Protein AF-A0A930EWY4-F1 (afdb_monomer_lite)

Radius of gyration: 16.06 Å; chains: 1; bounding box: 34×30×39 Å

pLDDT: mean 94.22, std 5.42, range [59.44, 98.31]

Foldseek 3Di:
DLPPPVDDQDLFQQQLVVVLVVQLVVQQVVQCVVVPLLSGNPVSNVVSNVVSCCVRVVPPVNSVVSGPDDDDSNLVSLLVVLVVQLVVQLCVQQVVCVVVSPSVSSVVSNQLSQLVSLPSCCSRNNDVSPVSSVD

Sequence (135 aa):
MLGYENEKLEFNYKKSCGLWLIAISIVIVIATLIGGKQIINMQVFSIGYMICFFSINMNKGLLNKLSTGSSTKFQKNISRYSIILLFVLMAFLGGPFFDTENWRMIWLGALLATALHFFPFYFVHGKSMILLGIM

Structure (mmCIF, N/CA/C/O backbone):
data_AF-A0A930EWY4-F1
#
_entry.id   AF-A0A930EWY4-F1
#
loop_
_atom_site.group_PDB
_atom_site.id
_atom_site.type_symbol
_atom_site.label_atom_id
_atom_site.label_alt_id
_atom_site.label_comp_id
_atom_site.label_asym_id
_atom_site.label_entity_id
_atom_site.label_seq_id
_atom_site.pdbx_PDB_ins_code
_atom_site.Cartn_x
_atom_site.Cartn_y
_atom_site.Cartn_z
_atom_site.occupancy
_atom_site.B_iso_or_equiv
_atom_site.auth_seq_id
_atom_site.auth_comp_id
_atom_site.auth_asym_id
_atom_site.auth_atom_id
_atom_si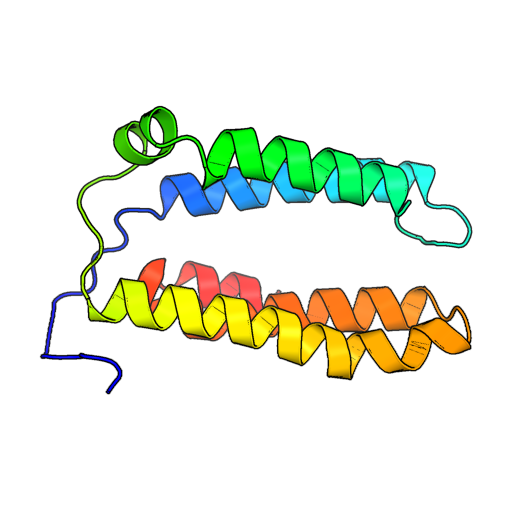te.pdbx_PDB_model_num
ATOM 1 N N . MET A 1 1 ? -3.638 -17.312 17.447 1.00 59.44 1 MET A N 1
ATOM 2 C CA . MET A 1 1 ? -5.080 -16.997 17.558 1.00 59.44 1 MET A CA 1
ATOM 3 C C . MET A 1 1 ? -5.285 -15.549 17.125 1.00 59.44 1 MET A C 1
ATOM 5 O O . MET A 1 1 ? -4.558 -14.694 17.618 1.00 59.44 1 MET A O 1
ATOM 9 N N . LEU A 1 2 ? -6.196 -15.269 16.184 1.00 71.56 2 LEU A N 1
ATOM 10 C CA . LEU A 1 2 ? -6.422 -13.905 15.669 1.00 71.56 2 LEU A CA 1
ATOM 11 C C . LEU A 1 2 ? -6.967 -12.950 16.747 1.00 71.56 2 LEU A C 1
ATOM 13 O O . LEU A 1 2 ? -6.715 -11.750 16.670 1.00 71.56 2 LEU A O 1
ATOM 17 N N . GLY A 1 3 ? -7.617 -13.490 17.785 1.00 71.81 3 GLY A N 1
ATOM 18 C CA . GLY A 1 3 ? -8.127 -12.729 18.930 1.00 71.81 3 GLY A CA 1
ATOM 19 C C . GLY A 1 3 ? -9.464 -12.042 18.663 1.00 71.81 3 GLY A C 1
ATOM 20 O O . GLY A 1 3 ? -9.723 -11.008 19.258 1.00 71.81 3 GLY A O 1
ATOM 21 N N . TYR A 1 4 ? -10.270 -12.565 17.732 1.00 77.75 4 TYR A N 1
ATOM 22 C CA . TYR A 1 4 ? -11.617 -12.056 17.488 1.00 77.75 4 TYR A CA 1
ATOM 23 C C . TYR A 1 4 ? -12.566 -12.563 18.578 1.00 77.75 4 TYR A C 1
ATOM 25 O O . TYR A 1 4 ? -12.856 -13.756 18.630 1.00 77.75 4 TYR A O 1
ATOM 33 N N . GLU A 1 5 ? -13.032 -11.659 19.435 1.00 79.31 5 GLU A N 1
ATOM 34 C CA . GLU A 1 5 ? -13.913 -11.962 20.572 1.00 79.31 5 GLU A CA 1
ATOM 35 C C . GLU A 1 5 ? -15.239 -11.190 20.451 1.00 79.31 5 GLU A C 1
ATOM 37 O O . GLU A 1 5 ? -15.672 -10.518 21.381 1.00 79.31 5 GLU A O 1
ATOM 42 N N . ASN A 1 6 ? -15.864 -11.220 19.262 1.00 79.75 6 ASN A N 1
ATOM 43 C CA . ASN A 1 6 ? -17.053 -10.411 18.929 1.00 79.75 6 ASN A CA 1
ATOM 44 C C . ASN A 1 6 ? -16.864 -8.902 19.180 1.00 79.75 6 ASN A C 1
ATOM 46 O O . ASN A 1 6 ? -17.822 -8.161 19.404 1.00 79.75 6 ASN A O 1
ATOM 50 N N . GLU A 1 7 ? -15.614 -8.438 19.121 1.00 79.00 7 GLU A N 1
ATOM 51 C CA . GLU A 1 7 ? -15.269 -7.032 19.273 1.00 79.00 7 GLU A CA 1
ATOM 52 C C . GLU A 1 7 ? -15.909 -6.208 18.145 1.00 79.00 7 GLU A C 1
ATOM 54 O O . GLU A 1 7 ? -15.878 -6.583 16.965 1.00 79.00 7 GLU A O 1
ATOM 59 N N . LYS A 1 8 ? -16.463 -5.044 18.496 1.00 85.75 8 LYS A N 1
ATOM 60 C CA . LYS A 1 8 ? -16.969 -4.090 17.510 1.00 85.75 8 LYS A CA 1
ATOM 61 C C . LYS A 1 8 ? -15.798 -3.554 16.683 1.00 85.75 8 LYS A C 1
ATOM 63 O O . LYS A 1 8 ? -14.833 -3.029 17.232 1.00 85.75 8 LYS A O 1
ATOM 68 N N . LEU A 1 9 ? -15.892 -3.664 15.358 1.00 88.31 9 LEU A N 1
ATOM 69 C CA . LEU A 1 9 ? -14.876 -3.114 14.462 1.00 88.31 9 LEU A CA 1
ATOM 70 C C . LEU A 1 9 ? -14.965 -1.588 14.447 1.00 88.31 9 LEU A C 1
ATOM 72 O O . LEU A 1 9 ? -15.961 -1.017 13.999 1.00 88.31 9 LEU A O 1
ATOM 76 N N . GLU A 1 10 ? -13.896 -0.936 14.889 1.00 90.81 10 GLU A N 1
ATOM 77 C CA . GLU A 1 10 ? -13.750 0.513 14.831 1.00 90.81 10 GLU A CA 1
ATOM 78 C C . GLU A 1 10 ? -12.608 0.884 13.890 1.00 90.81 10 GLU A C 1
ATOM 80 O O . GLU A 1 10 ? -11.471 0.439 14.036 1.00 90.81 10 GLU A O 1
ATOM 85 N N . PHE A 1 11 ? -12.891 1.708 12.885 1.00 93.69 11 PHE A N 1
ATOM 86 C CA . PHE A 1 11 ? -11.920 2.054 11.844 1.00 93.69 11 PHE A CA 1
ATOM 87 C C . PHE A 1 11 ? -11.108 3.294 12.230 1.00 93.69 11 PHE A C 1
ATOM 89 O O . PHE A 1 11 ? -10.985 4.250 11.460 1.00 93.69 11 PHE A O 1
ATOM 96 N N . ASN A 1 12 ? -10.561 3.273 13.446 1.00 93.75 12 ASN A N 1
ATOM 97 C CA . ASN A 1 12 ? -10.027 4.453 14.123 1.00 93.75 12 ASN A CA 1
ATOM 98 C C . ASN A 1 12 ? -8.863 5.120 13.375 1.00 93.75 12 ASN A C 1
ATOM 100 O O . ASN A 1 12 ? -8.728 6.337 13.420 1.00 93.75 12 ASN A O 1
ATOM 104 N N . TYR A 1 13 ? -8.075 4.357 12.612 1.00 93.88 13 TYR A N 1
ATOM 105 C CA . TYR A 1 13 ? -6.924 4.859 11.846 1.00 93.88 13 TYR A CA 1
ATOM 106 C C . TYR A 1 13 ? -7.221 5.111 10.359 1.00 93.88 13 TYR A C 1
ATOM 108 O O . TYR A 1 13 ? -6.304 5.323 9.566 1.00 93.88 13 TYR A O 1
ATOM 116 N N . LYS A 1 14 ? -8.496 5.117 9.942 1.00 94.31 14 LYS A N 1
ATOM 117 C CA . LYS A 1 14 ? -8.877 5.257 8.526 1.00 94.31 14 LYS A CA 1
ATOM 118 C C . LYS A 1 14 ? -8.357 6.543 7.871 1.00 94.31 14 LYS A C 1
ATOM 120 O O . LYS A 1 14 ? -7.928 6.502 6.723 1.00 94.31 14 LYS A O 1
ATOM 125 N N . LYS A 1 15 ? -8.346 7.669 8.595 1.00 95.69 15 LYS A N 1
ATOM 126 C CA . LYS A 1 15 ? -7.817 8.951 8.087 1.00 95.69 15 LYS A CA 1
ATOM 127 C C . LYS A 1 15 ? -6.315 8.881 7.802 1.00 95.69 15 LYS A C 1
ATOM 129 O O . LYS A 1 15 ? -5.870 9.360 6.766 1.00 95.69 15 LYS A O 1
ATOM 134 N N . SER A 1 16 ? -5.551 8.254 8.696 1.00 95.69 16 SER A N 1
ATOM 135 C CA . SER A 1 16 ? -4.112 8.051 8.501 1.00 95.69 16 SER A CA 1
ATOM 136 C C . SER A 1 16 ? -3.825 7.102 7.336 1.00 95.69 16 SER A C 1
ATOM 138 O O . SER A 1 16 ? -2.951 7.407 6.531 1.00 95.69 16 SER A O 1
ATOM 140 N N . CYS A 1 17 ? -4.597 6.020 7.190 1.00 95.62 17 CYS A N 1
ATOM 141 C CA . CYS A 1 17 ? -4.509 5.134 6.028 1.00 95.62 17 CYS A CA 1
ATOM 142 C C . CYS A 1 17 ? -4.777 5.896 4.718 1.00 95.62 17 CYS A C 1
ATOM 144 O O . CYS A 1 17 ? -3.995 5.796 3.780 1.00 95.62 17 CYS A O 1
ATOM 146 N N . GLY A 1 18 ? -5.822 6.731 4.670 1.00 96.25 18 GLY A N 1
ATOM 147 C CA . GLY A 1 18 ? -6.100 7.574 3.503 1.00 96.25 18 GLY A CA 1
ATOM 148 C C . GLY A 1 18 ? -4.959 8.545 3.179 1.00 96.25 18 GLY A C 1
ATOM 149 O O . GLY A 1 18 ? -4.542 8.636 2.028 1.00 96.25 18 GLY A O 1
ATOM 150 N N . LEU A 1 19 ? -4.405 9.220 4.193 1.00 97.75 19 LEU A N 1
ATOM 151 C CA . LEU A 1 19 ? -3.249 10.106 4.019 1.00 97.75 19 LEU A CA 1
ATOM 152 C C . LEU A 1 19 ? -2.023 9.350 3.485 1.00 97.75 19 LEU A C 1
ATOM 154 O O . LEU A 1 19 ? -1.347 9.844 2.586 1.00 97.75 19 LEU A O 1
ATOM 158 N N . TRP A 1 20 ? -1.759 8.151 4.009 1.00 97.12 20 TRP A N 1
ATOM 159 C CA . TRP A 1 20 ? -0.689 7.274 3.534 1.00 97.12 20 TRP A CA 1
ATOM 160 C C . TRP A 1 20 ? -0.856 6.920 2.053 1.00 97.12 20 TRP A C 1
ATOM 162 O O . TRP A 1 20 ? 0.092 7.065 1.284 1.00 97.12 20 TRP A O 1
ATOM 172 N N . LEU A 1 21 ? -2.064 6.523 1.641 1.00 96.00 21 LEU A N 1
ATOM 173 C CA . LEU A 1 21 ? -2.365 6.157 0.255 1.00 96.00 21 LEU A CA 1
ATOM 174 C C . LEU A 1 21 ? -2.198 7.338 -0.711 1.00 96.00 21 LEU A C 1
ATOM 176 O O . LEU A 1 21 ? -1.619 7.179 -1.783 1.00 96.00 21 LEU A O 1
ATOM 180 N N . ILE A 1 22 ? -2.639 8.535 -0.317 1.00 97.69 22 ILE A N 1
ATOM 181 C CA . ILE A 1 22 ? -2.438 9.752 -1.115 1.00 97.69 22 ILE A CA 1
ATOM 182 C C . ILE A 1 22 ? -0.942 10.045 -1.254 1.00 97.69 22 ILE A C 1
ATOM 184 O O . ILE A 1 22 ? -0.451 10.233 -2.365 1.00 97.69 22 ILE A O 1
ATOM 188 N N . ALA A 1 23 ? -0.196 10.026 -0.149 1.00 98.06 23 ALA A N 1
ATOM 189 C CA . ALA A 1 23 ? 1.232 10.320 -0.161 1.00 98.06 23 ALA A CA 1
ATOM 190 C C . ALA A 1 23 ? 2.010 9.342 -1.055 1.00 98.06 23 ALA A C 1
ATOM 192 O O . ALA A 1 23 ? 2.777 9.775 -1.916 1.00 98.06 23 ALA A O 1
ATOM 193 N N . ILE A 1 24 ? 1.765 8.034 -0.919 1.00 97.06 24 ILE A N 1
ATOM 194 C CA . ILE A 1 24 ? 2.462 7.046 -1.744 1.00 97.06 24 ILE A CA 1
ATOM 195 C C . ILE A 1 24 ? 2.030 7.105 -3.213 1.00 97.06 24 ILE A C 1
ATOM 197 O O . ILE A 1 24 ? 2.872 6.922 -4.087 1.00 97.06 24 ILE A O 1
ATOM 201 N N . SER A 1 25 ? 0.769 7.443 -3.515 1.00 96.38 25 SER A N 1
ATOM 202 C CA . SER A 1 25 ? 0.339 7.648 -4.905 1.00 96.38 25 SER A CA 1
ATOM 203 C C . SER A 1 25 ? 1.089 8.799 -5.580 1.00 96.38 25 SER A C 1
ATOM 205 O O . SER A 1 25 ? 1.502 8.663 -6.728 1.00 96.38 25 SER A O 1
ATOM 207 N N . ILE A 1 26 ? 1.354 9.893 -4.855 1.00 98.31 26 ILE A N 1
ATOM 208 C CA . ILE A 1 26 ? 2.133 11.026 -5.371 1.00 98.31 26 ILE A CA 1
ATOM 209 C C . ILE A 1 26 ? 3.570 10.580 -5.659 1.00 98.31 26 ILE A C 1
ATOM 211 O O . ILE A 1 26 ? 4.101 10.870 -6.730 1.00 98.31 26 ILE A O 1
ATOM 215 N N . VAL A 1 27 ? 4.185 9.826 -4.742 1.00 98.19 27 VAL A N 1
ATOM 216 C CA . VAL A 1 27 ? 5.532 9.266 -4.938 1.00 98.19 27 VAL A CA 1
ATOM 217 C C . VAL A 1 27 ? 5.580 8.355 -6.165 1.00 98.19 27 VAL A C 1
ATOM 219 O O . VAL A 1 27 ? 6.494 8.486 -6.976 1.00 98.19 27 VAL A O 1
ATOM 222 N N . ILE A 1 28 ? 4.595 7.466 -6.334 1.00 96.62 28 ILE A N 1
ATOM 223 C CA . ILE A 1 28 ? 4.504 6.567 -7.491 1.00 96.62 28 ILE A CA 1
ATOM 224 C C . ILE A 1 28 ? 4.379 7.367 -8.788 1.00 96.62 28 ILE A C 1
ATOM 226 O O . ILE A 1 28 ? 5.100 7.074 -9.738 1.00 96.62 28 ILE A O 1
ATOM 230 N N . VAL A 1 29 ? 3.528 8.398 -8.834 1.00 97.69 29 VAL A N 1
ATOM 231 C CA . VAL A 1 29 ? 3.382 9.262 -10.018 1.00 97.69 29 VAL A CA 1
ATOM 232 C C . VAL A 1 29 ? 4.713 9.926 -10.368 1.00 97.69 29 VAL A C 1
ATOM 234 O O . VAL A 1 29 ? 5.167 9.810 -11.504 1.00 97.69 29 VAL A O 1
ATOM 237 N N . ILE A 1 30 ? 5.386 10.550 -9.397 1.00 97.88 30 ILE A N 1
ATOM 238 C CA . ILE A 1 30 ? 6.684 11.207 -9.621 1.00 97.88 30 ILE A CA 1
ATOM 239 C C . ILE A 1 30 ? 7.732 10.196 -10.102 1.00 97.88 30 ILE A C 1
ATOM 241 O O . ILE A 1 30 ? 8.434 10.443 -11.081 1.00 97.88 30 ILE A O 1
ATOM 245 N N . ALA A 1 31 ? 7.824 9.036 -9.452 1.00 97.44 31 ALA A N 1
ATOM 246 C CA . ALA A 1 31 ? 8.773 7.995 -9.827 1.00 97.44 31 ALA A CA 1
ATOM 247 C C 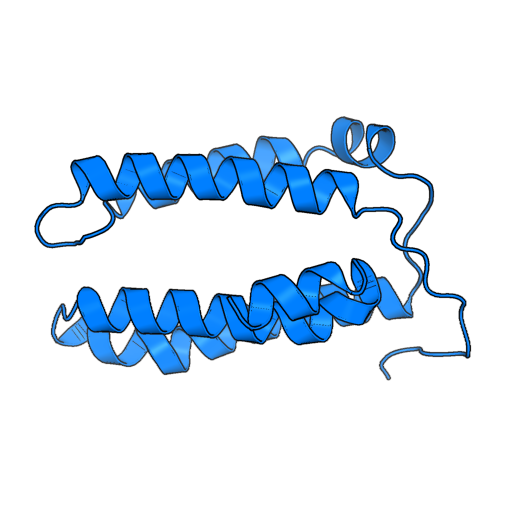. ALA A 1 31 ? 8.470 7.402 -11.213 1.00 97.44 31 ALA A C 1
ATOM 249 O O . ALA A 1 31 ? 9.402 7.041 -11.930 1.00 97.44 31 ALA A O 1
ATOM 250 N N . THR A 1 32 ? 7.198 7.346 -11.616 1.00 96.81 32 THR A N 1
ATOM 251 C CA . THR A 1 32 ? 6.781 6.894 -12.953 1.00 96.81 32 THR A CA 1
ATOM 252 C C . THR A 1 32 ? 7.218 7.880 -14.035 1.00 96.81 32 THR A C 1
ATOM 254 O O . THR A 1 32 ? 7.764 7.473 -15.057 1.00 96.81 32 THR A O 1
ATOM 257 N N . LEU A 1 33 ? 7.064 9.188 -13.794 1.00 96.88 33 LEU A N 1
ATOM 258 C CA . LEU A 1 33 ? 7.478 10.233 -14.742 1.00 96.88 33 LEU A CA 1
ATOM 259 C C . LEU A 1 33 ? 8.987 10.204 -15.052 1.00 96.88 33 LEU A C 1
ATOM 261 O O . LEU A 1 33 ? 9.400 10.642 -16.122 1.00 96.88 33 LEU A O 1
ATOM 265 N N . ILE A 1 34 ? 9.803 9.672 -14.137 1.00 95.75 34 ILE A N 1
ATOM 266 C CA . ILE A 1 34 ? 11.274 9.624 -14.233 1.00 95.75 34 ILE A CA 1
ATOM 267 C C . ILE A 1 34 ? 11.774 8.175 -14.473 1.00 95.75 34 ILE A C 1
ATOM 269 O O . ILE A 1 34 ? 12.974 7.911 -14.529 1.00 95.75 34 ILE A O 1
ATOM 273 N N . GLY A 1 35 ? 10.874 7.192 -14.595 1.00 91.94 35 GLY A N 1
ATOM 274 C CA . GLY A 1 35 ? 11.209 5.767 -14.471 1.00 91.94 35 GLY A CA 1
ATOM 275 C C . GLY A 1 35 ? 11.938 5.119 -15.647 1.00 91.94 35 GLY A C 1
ATOM 276 O O . GLY A 1 35 ? 12.661 4.141 -15.446 1.00 91.94 35 GLY A O 1
ATOM 277 N N . GLY A 1 36 ? 11.793 5.644 -16.867 1.00 93.06 36 GLY A N 1
ATOM 278 C CA . GLY A 1 36 ? 12.473 5.112 -18.056 1.00 93.06 36 GLY A CA 1
ATOM 279 C C . GLY A 1 36 ? 12.283 3.595 -18.225 1.00 93.06 36 GLY A C 1
ATOM 280 O O . GLY A 1 36 ? 11.161 3.095 -18.151 1.00 93.06 36 GLY A O 1
ATOM 281 N N . LYS A 1 37 ? 13.385 2.845 -18.407 1.00 90.75 37 LYS A N 1
ATOM 282 C CA . LYS A 1 37 ? 13.370 1.371 -18.562 1.00 90.75 37 LYS A CA 1
ATOM 283 C C . LYS A 1 37 ? 12.733 0.658 -17.361 1.00 90.75 37 LYS A C 1
ATOM 285 O O . LYS A 1 37 ? 12.070 -0.357 -17.550 1.00 90.75 37 LYS A O 1
ATOM 290 N N . GLN A 1 38 ? 12.907 1.196 -16.152 1.00 92.19 38 GLN A N 1
ATOM 291 C CA . GLN A 1 38 ? 12.337 0.621 -14.934 1.00 92.19 38 GLN A CA 1
ATOM 292 C C . GLN A 1 38 ? 10.840 0.894 -14.790 1.00 92.19 38 GLN A C 1
ATOM 294 O O . GLN A 1 38 ? 10.234 0.302 -13.911 1.00 92.19 38 GLN A O 1
ATOM 299 N N . ILE A 1 39 ? 10.227 1.741 -15.630 1.00 95.12 39 ILE A N 1
ATOM 300 C CA . ILE A 1 39 ? 8.833 2.225 -15.548 1.00 95.12 39 ILE A CA 1
ATOM 301 C C . ILE A 1 39 ? 8.586 3.114 -14.330 1.00 95.12 39 ILE A C 1
ATOM 303 O O . ILE A 1 39 ? 8.125 4.234 -14.494 1.00 95.12 39 ILE A O 1
ATOM 307 N N . ILE A 1 40 ? 8.944 2.659 -13.133 1.00 95.56 40 ILE A N 1
ATOM 308 C CA . ILE A 1 40 ? 8.965 3.444 -11.901 1.00 95.56 40 ILE A CA 1
ATOM 309 C C . ILE A 1 40 ? 10.417 3.498 -11.430 1.00 95.56 40 ILE A C 1
ATOM 311 O O . ILE A 1 40 ? 11.044 2.464 -11.203 1.00 95.56 40 ILE A O 1
ATOM 315 N N . ASN A 1 41 ? 10.961 4.707 -11.300 1.00 96.44 41 ASN A N 1
ATOM 316 C CA . ASN A 1 41 ? 12.340 4.915 -10.875 1.00 96.44 41 ASN A CA 1
ATOM 317 C C . ASN A 1 41 ? 12.536 4.394 -9.443 1.00 96.44 41 ASN A C 1
ATOM 319 O O . ASN A 1 41 ? 11.944 4.932 -8.501 1.00 96.44 41 ASN A O 1
ATOM 323 N N . MET A 1 42 ? 13.372 3.367 -9.273 1.00 92.44 42 MET A N 1
ATOM 324 C CA . MET A 1 42 ? 13.500 2.675 -7.990 1.00 92.44 42 MET A CA 1
ATOM 325 C C . MET A 1 42 ? 14.074 3.578 -6.891 1.00 92.44 42 MET A C 1
ATOM 327 O O . MET A 1 42 ? 13.631 3.499 -5.745 1.00 92.44 42 MET A O 1
ATOM 331 N N . GLN A 1 43 ? 15.027 4.460 -7.212 1.00 95.06 43 GLN A N 1
ATOM 332 C CA . GLN A 1 43 ? 15.636 5.368 -6.237 1.00 95.06 43 GLN A CA 1
ATOM 333 C C . GLN A 1 43 ? 14.630 6.417 -5.755 1.00 95.06 43 GLN A C 1
ATOM 335 O O . GLN A 1 43 ? 14.465 6.597 -4.548 1.00 95.06 43 GLN A O 1
ATOM 340 N N . VAL A 1 44 ? 13.921 7.067 -6.682 1.00 97.00 44 VAL A N 1
ATOM 341 C CA . VAL A 1 44 ? 12.891 8.065 -6.353 1.00 97.00 44 VAL A CA 1
ATOM 342 C C . VAL A 1 44 ? 11.763 7.423 -5.548 1.00 97.00 44 VAL A C 1
ATOM 344 O O . VAL A 1 44 ? 11.369 7.965 -4.515 1.00 97.00 44 VAL A O 1
ATOM 347 N N . PHE A 1 45 ? 11.288 6.245 -5.968 1.00 96.94 45 PHE A N 1
ATOM 348 C CA . PHE A 1 45 ? 10.264 5.504 -5.235 1.00 96.94 45 PHE A CA 1
ATOM 349 C C . PHE A 1 45 ? 10.732 5.125 -3.827 1.00 96.94 45 PHE A C 1
ATOM 351 O O . PHE A 1 45 ? 10.024 5.401 -2.864 1.00 96.94 45 PHE A O 1
ATOM 358 N N . SER A 1 46 ? 11.931 4.553 -3.681 1.00 95.81 46 SER A N 1
ATOM 359 C CA . SER A 1 46 ? 12.447 4.098 -2.381 1.00 95.81 46 SER A CA 1
ATOM 360 C C . SER A 1 46 ? 12.652 5.257 -1.407 1.00 95.81 46 SER A C 1
ATOM 362 O O . SER A 1 46 ? 12.227 5.180 -0.256 1.00 95.81 46 SER A O 1
ATOM 364 N N . ILE A 1 47 ? 13.254 6.360 -1.864 1.00 97.69 47 ILE A N 1
ATOM 365 C CA . ILE A 1 47 ? 13.461 7.555 -1.034 1.00 97.69 47 ILE A CA 1
ATOM 366 C C . ILE A 1 47 ? 12.111 8.161 -0.638 1.00 97.69 47 ILE A C 1
ATOM 368 O O . ILE A 1 47 ? 11.874 8.411 0.545 1.00 97.69 47 ILE A O 1
ATOM 372 N N . GLY A 1 48 ? 11.206 8.350 -1.604 1.00 98.06 48 GLY A N 1
ATOM 373 C CA . GLY A 1 48 ? 9.873 8.894 -1.351 1.00 98.06 48 GLY A CA 1
ATOM 374 C C . GLY A 1 48 ? 9.060 8.025 -0.391 1.00 98.06 48 GLY A C 1
ATOM 375 O O . GLY A 1 48 ? 8.484 8.544 0.564 1.00 98.06 48 GLY A O 1
ATOM 376 N N . TYR A 1 49 ? 9.082 6.702 -0.577 1.00 97.06 49 TYR A N 1
ATOM 377 C CA . TYR A 1 49 ? 8.435 5.740 0.313 1.00 97.06 49 TYR A CA 1
ATOM 378 C C . TYR A 1 49 ? 8.944 5.892 1.747 1.00 97.06 49 TYR A C 1
ATOM 380 O O . TYR A 1 49 ? 8.138 6.017 2.669 1.00 97.06 49 TYR A O 1
ATOM 388 N N . MET A 1 50 ? 10.268 5.916 1.946 1.00 97.81 50 MET A N 1
ATOM 389 C CA . MET A 1 50 ? 10.860 6.019 3.281 1.00 97.81 50 MET A CA 1
ATOM 390 C C . MET A 1 50 ? 10.491 7.339 3.957 1.00 97.81 50 MET A C 1
ATOM 392 O O . MET A 1 50 ? 10.053 7.325 5.107 1.00 97.81 50 MET A O 1
ATOM 396 N N . ILE A 1 51 ? 10.581 8.462 3.237 1.00 98.00 51 ILE A N 1
ATOM 397 C CA . ILE A 1 51 ? 10.164 9.773 3.753 1.00 98.00 51 ILE A CA 1
ATOM 398 C C . ILE A 1 51 ? 8.701 9.721 4.198 1.00 98.00 51 ILE A C 1
ATOM 400 O O . ILE A 1 51 ? 8.401 10.009 5.357 1.00 98.00 51 ILE A O 1
ATOM 404 N N . CYS A 1 52 ? 7.789 9.284 3.324 1.00 97.81 52 CYS A N 1
ATOM 405 C CA . CYS A 1 52 ? 6.376 9.170 3.669 1.00 97.81 52 CYS A CA 1
ATOM 406 C C . CYS A 1 52 ? 6.159 8.240 4.872 1.00 97.81 52 CYS A C 1
ATOM 408 O O . CYS A 1 52 ? 5.334 8.537 5.739 1.00 97.81 52 CYS A O 1
ATOM 410 N N . PHE A 1 53 ? 6.882 7.117 4.941 1.00 96.00 53 PHE A N 1
ATOM 411 C CA . PHE A 1 53 ? 6.704 6.115 5.989 1.00 96.00 53 PHE A CA 1
ATOM 412 C C . PHE A 1 53 ? 7.071 6.689 7.355 1.00 96.00 53 PHE A C 1
ATOM 414 O O . PHE A 1 53 ? 6.287 6.581 8.300 1.00 96.00 53 PHE A O 1
ATOM 421 N N . PHE A 1 54 ? 8.216 7.366 7.456 1.00 96.69 54 PHE A N 1
ATOM 422 C CA . PHE A 1 54 ? 8.627 8.010 8.700 1.00 96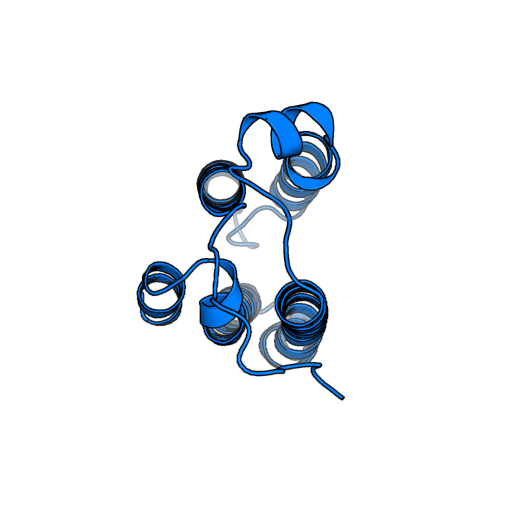.69 54 PHE A CA 1
ATOM 423 C C . PHE A 1 54 ? 7.725 9.192 9.065 1.00 96.69 54 PHE A C 1
ATOM 425 O O . PHE A 1 54 ? 7.313 9.315 10.220 1.00 96.69 54 PHE A O 1
ATOM 432 N N . SER A 1 55 ? 7.364 10.034 8.093 1.00 97.00 55 SER A N 1
ATOM 433 C CA . SER A 1 55 ? 6.536 11.218 8.338 1.00 97.00 55 SER A CA 1
ATOM 434 C C . SER A 1 55 ? 5.099 10.886 8.747 1.00 97.00 55 SER A C 1
ATOM 436 O O . SER A 1 55 ? 4.500 11.664 9.492 1.00 97.00 55 SER A O 1
ATOM 438 N N . ILE A 1 56 ? 4.550 9.756 8.282 1.00 96.69 56 ILE A N 1
ATOM 439 C CA . ILE A 1 56 ? 3.154 9.364 8.518 1.00 96.69 56 ILE A CA 1
ATOM 440 C C . ILE A 1 56 ? 3.057 8.190 9.494 1.00 96.69 56 ILE A C 1
ATOM 442 O O . ILE A 1 56 ? 2.518 8.347 10.587 1.00 96.69 56 ILE A O 1
ATOM 446 N N . ASN A 1 57 ? 3.583 7.021 9.124 1.00 93.62 57 ASN A N 1
ATOM 447 C CA . ASN A 1 57 ? 3.356 5.770 9.856 1.00 93.62 57 ASN A CA 1
ATOM 448 C C . ASN A 1 57 ? 4.194 5.637 11.135 1.00 93.62 57 ASN A C 1
ATOM 450 O O . ASN A 1 57 ? 3.801 4.904 12.039 1.00 93.62 57 ASN A O 1
ATOM 454 N N . MET A 1 58 ? 5.322 6.345 11.253 1.00 95.06 58 MET A N 1
ATOM 455 C CA . MET A 1 58 ? 6.102 6.390 12.503 1.00 95.06 58 MET A CA 1
ATOM 456 C C . MET A 1 58 ? 5.824 7.630 13.359 1.00 95.06 58 MET A C 1
ATOM 458 O O . MET A 1 58 ? 6.226 7.689 14.525 1.00 95.06 58 MET A O 1
ATOM 462 N N . ASN A 1 59 ? 5.087 8.606 12.830 1.00 96.44 59 ASN A N 1
ATOM 463 C CA . ASN A 1 59 ? 4.769 9.835 13.539 1.00 96.44 59 ASN A CA 1
ATOM 464 C C . ASN A 1 59 ? 3.565 9.647 14.472 1.00 96.44 59 ASN A C 1
ATOM 466 O O . ASN A 1 59 ? 2.420 9.925 14.116 1.00 96.44 59 ASN A O 1
ATOM 470 N N . LYS A 1 60 ? 3.829 9.216 15.710 1.00 93.69 60 LYS A N 1
ATOM 471 C CA . LYS A 1 60 ? 2.787 8.999 16.731 1.00 93.69 60 LYS A CA 1
ATOM 472 C C . LYS A 1 60 ? 1.909 10.232 16.971 1.00 93.69 60 LYS A C 1
ATOM 474 O O . LYS A 1 60 ? 0.713 10.076 17.190 1.00 93.69 60 LYS A O 1
ATOM 479 N N . GLY A 1 61 ? 2.473 11.441 16.908 1.00 95.50 61 GLY A N 1
ATOM 480 C CA . GLY A 1 61 ? 1.714 12.682 17.087 1.00 95.50 61 GLY A CA 1
ATOM 481 C C . GLY A 1 61 ? 0.667 12.880 15.990 1.00 95.50 61 GLY A C 1
ATOM 482 O O . GLY A 1 61 ? -0.500 13.143 16.282 1.00 95.50 61 GLY A O 1
ATOM 483 N N . LEU A 1 62 ? 1.063 12.677 14.731 1.00 96.06 62 LEU A N 1
ATOM 484 C CA . LEU A 1 62 ? 0.150 12.738 13.590 1.00 96.06 62 LEU A CA 1
ATOM 485 C C . LEU A 1 62 ? -0.887 11.610 13.631 1.00 96.06 62 LEU A C 1
ATOM 487 O O . LEU A 1 62 ? -2.074 11.867 13.439 1.00 96.06 62 LEU A O 1
ATOM 491 N N . LEU A 1 63 ? -0.455 10.380 13.922 1.00 95.00 63 LEU A N 1
ATOM 492 C CA . LEU A 1 63 ? -1.348 9.228 14.034 1.00 95.00 63 LEU A CA 1
AT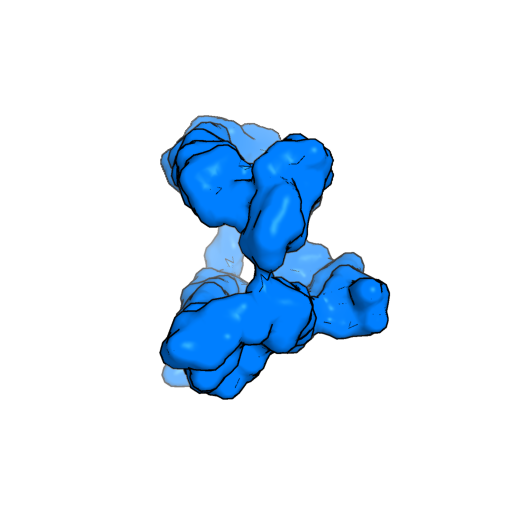OM 493 C C . LEU A 1 63 ? -2.419 9.449 15.103 1.00 95.00 63 LEU A C 1
ATOM 495 O O . LEU A 1 63 ? -3.598 9.259 14.821 1.00 95.00 63 LEU A O 1
ATOM 499 N N . ASN A 1 64 ? -2.031 9.915 16.292 1.00 94.38 64 ASN A N 1
ATOM 500 C CA . ASN A 1 64 ? -2.964 10.188 17.382 1.00 94.38 64 ASN A CA 1
ATOM 501 C C . ASN A 1 64 ? -3.944 11.308 17.014 1.00 94.38 64 ASN A C 1
ATOM 503 O O . ASN A 1 64 ? -5.138 11.174 17.267 1.00 94.38 64 ASN A O 1
ATOM 507 N N . LYS A 1 65 ? -3.468 12.372 16.349 1.00 96.06 65 LYS A N 1
ATOM 508 C CA . LYS A 1 65 ? -4.315 13.482 15.879 1.00 96.06 65 LYS A CA 1
ATOM 509 C C . LYS A 1 65 ? -5.356 13.038 14.846 1.00 96.06 65 LYS A C 1
ATOM 511 O O . LYS A 1 65 ? -6.451 13.591 14.799 1.00 96.06 65 LYS A O 1
ATOM 516 N N . LEU A 1 66 ? -5.007 12.080 13.988 1.00 95.75 66 LEU A N 1
ATOM 517 C CA . LEU A 1 66 ? -5.906 11.554 12.958 1.00 95.75 66 LEU A CA 1
ATOM 518 C C . LEU A 1 66 ? -6.791 10.408 13.461 1.00 95.75 66 LEU A C 1
ATOM 520 O O . LEU A 1 66 ? -7.808 10.119 12.824 1.00 95.75 66 LEU A O 1
ATOM 524 N N . SER A 1 67 ? -6.413 9.757 14.561 1.00 93.81 67 SER A N 1
ATOM 525 C CA . SER A 1 67 ? -7.157 8.640 15.132 1.00 93.81 67 SER A CA 1
ATOM 526 C C . SER A 1 67 ? -8.410 9.100 15.874 1.00 93.81 67 SER A C 1
ATOM 528 O O . SER A 1 67 ? -8.409 10.146 16.517 1.00 93.81 67 SER A O 1
ATOM 530 N N . THR A 1 68 ? -9.476 8.303 15.818 1.00 93.94 68 THR A N 1
ATOM 531 C CA . THR A 1 68 ? -10.699 8.514 16.620 1.00 93.94 68 THR A CA 1
ATOM 532 C C . THR A 1 68 ? -10.784 7.607 17.849 1.00 93.94 68 THR A C 1
ATOM 534 O O . THR A 1 68 ? -11.795 7.603 18.540 1.00 93.94 68 THR A O 1
ATOM 537 N N . GLY A 1 69 ? -9.736 6.830 18.118 1.00 93.00 69 GLY A N 1
ATOM 538 C CA . GLY A 1 69 ? -9.700 5.817 19.166 1.00 93.00 69 GLY A CA 1
ATOM 539 C C . GLY A 1 69 ? -8.515 4.874 18.975 1.00 93.00 69 GLY A C 1
ATOM 540 O O . GLY A 1 69 ? -7.651 5.102 18.128 1.00 93.00 69 GLY A O 1
ATOM 541 N N . SER A 1 70 ? -8.478 3.792 19.750 1.00 90.94 70 SER A N 1
ATOM 542 C CA . SER A 1 70 ? -7.411 2.787 19.667 1.00 90.94 70 SER A CA 1
ATOM 543 C C . SER A 1 70 ? -7.846 1.559 18.863 1.00 90.94 70 SER A C 1
ATOM 545 O O . SER A 1 70 ? -9.035 1.280 18.742 1.00 90.94 70 SER A O 1
ATOM 547 N N . SER A 1 71 ? -6.890 0.824 18.293 1.00 91.12 71 SER A N 1
ATOM 548 C CA . SER A 1 71 ? -7.182 -0.455 17.632 1.00 91.12 71 SER A CA 1
ATOM 549 C C . SER A 1 71 ? -7.294 -1.587 18.646 1.00 91.12 71 SER A C 1
ATOM 551 O O . SER A 1 71 ? -6.473 -1.688 19.571 1.00 91.12 71 SER A O 1
ATOM 553 N N . THR A 1 72 ? -8.234 -2.497 18.405 1.00 92.44 72 THR A N 1
ATOM 554 C CA . THR A 1 72 ? -8.392 -3.706 19.217 1.00 92.44 72 THR A CA 1
ATOM 555 C C . THR A 1 72 ? -7.242 -4.700 19.009 1.00 92.44 72 THR A C 1
ATOM 557 O O . THR A 1 72 ? -6.417 -4.554 18.095 1.00 92.44 72 THR A O 1
ATOM 560 N N . LYS A 1 73 ? -7.154 -5.735 19.858 1.00 92.25 73 LYS A N 1
ATOM 561 C CA . LYS A 1 73 ? -6.124 -6.780 19.723 1.00 92.25 73 LYS A CA 1
ATOM 562 C C . LYS A 1 73 ? -6.270 -7.524 18.395 1.00 92.25 73 LYS A C 1
ATOM 564 O O . LYS A 1 73 ? -5.264 -7.758 17.721 1.00 92.25 73 LYS A O 1
ATOM 569 N N . PHE A 1 74 ? -7.506 -7.815 17.988 1.00 93.31 74 PHE A N 1
ATOM 570 C CA . PHE A 1 74 ? -7.806 -8.413 16.692 1.00 93.31 74 PHE A CA 1
ATOM 571 C C . PHE A 1 74 ? -7.306 -7.550 15.529 1.00 93.31 74 PHE A C 1
ATOM 573 O O . PHE A 1 74 ? -6.535 -8.026 14.695 1.00 93.31 74 PHE A O 1
ATOM 580 N N . GLN A 1 75 ? -7.660 -6.262 15.495 1.00 93.38 75 GLN A N 1
ATOM 581 C CA . GLN A 1 75 ? -7.269 -5.373 14.396 1.00 93.38 75 GLN A CA 1
ATOM 582 C C . GLN A 1 75 ? -5.750 -5.166 14.313 1.00 93.38 75 GLN A C 1
ATOM 584 O O . GLN A 1 75 ? -5.196 -5.113 13.215 1.00 93.38 75 GLN A O 1
ATOM 589 N N . LYS A 1 76 ? -5.055 -5.114 15.458 1.00 93.62 76 LYS A N 1
ATOM 590 C CA . LYS A 1 76 ? -3.581 -5.082 15.510 1.00 93.62 76 LYS A CA 1
ATOM 591 C C . LYS A 1 76 ? -2.965 -6.352 14.922 1.00 93.62 76 LYS A C 1
ATOM 593 O O . LYS A 1 76 ? -2.001 -6.276 14.161 1.00 93.62 76 LYS A O 1
ATOM 598 N N . ASN A 1 77 ? -3.523 -7.518 15.249 1.00 94.69 77 ASN A N 1
ATOM 599 C CA . ASN A 1 77 ? -3.067 -8.793 14.701 1.00 94.69 77 ASN A CA 1
ATOM 600 C C . ASN A 1 77 ? -3.288 -8.869 13.193 1.00 94.69 77 ASN A C 1
ATOM 602 O O . ASN A 1 77 ? -2.342 -9.177 12.472 1.00 94.69 77 ASN A O 1
ATOM 606 N N . ILE A 1 78 ? -4.495 -8.540 12.723 1.00 95.00 78 ILE A N 1
ATOM 607 C CA . ILE A 1 78 ? -4.810 -8.514 11.294 1.00 95.00 78 ILE A CA 1
ATOM 608 C C . ILE A 1 78 ? -3.876 -7.557 10.567 1.00 95.00 78 ILE A C 1
ATOM 610 O O . ILE A 1 78 ? -3.232 -7.986 9.625 1.00 95.00 78 ILE A O 1
ATOM 614 N N . SER A 1 79 ? -3.698 -6.322 11.048 1.00 94.56 79 SER A N 1
ATOM 615 C CA . SER A 1 79 ? -2.786 -5.357 10.423 1.00 94.56 79 SER A CA 1
ATOM 616 C C . SER A 1 79 ? -1.373 -5.912 10.240 1.00 94.56 79 SER A C 1
ATOM 618 O O . SER A 1 79 ? -0.776 -5.739 9.181 1.00 94.56 79 SER A O 1
ATOM 620 N N . ARG A 1 80 ? -0.837 -6.595 11.255 1.00 95.50 80 ARG A N 1
ATOM 621 C CA . ARG A 1 80 ? 0.485 -7.222 11.178 1.00 95.50 80 ARG A CA 1
ATOM 622 C C . ARG A 1 80 ? 0.518 -8.358 10.157 1.00 95.50 80 ARG A C 1
ATOM 624 O O . ARG A 1 80 ? 1.446 -8.413 9.356 1.00 95.50 80 ARG A O 1
ATOM 631 N N . TYR A 1 81 ? -0.476 -9.244 10.166 1.00 95.62 81 TYR A N 1
ATOM 632 C CA . TYR A 1 81 ? -0.548 -10.338 9.197 1.00 95.62 81 TYR A CA 1
ATOM 633 C C . TYR A 1 81 ? -0.755 -9.834 7.768 1.00 95.62 81 TYR A C 1
ATOM 635 O O . TYR A 1 81 ? -0.133 -10.374 6.862 1.00 95.62 81 TYR A O 1
ATOM 643 N N . SER A 1 82 ? -1.536 -8.769 7.566 1.00 95.75 82 SER A N 1
ATOM 644 C CA . SER A 1 82 ? -1.685 -8.108 6.268 1.00 95.75 82 SER A CA 1
ATOM 645 C C . SER A 1 82 ? -0.333 -7.634 5.746 1.00 95.75 82 SER A C 1
ATOM 647 O O . SER A 1 82 ? -0.002 -7.892 4.594 1.00 95.75 82 SER A O 1
ATOM 649 N N . ILE A 1 83 ? 0.472 -6.965 6.578 1.00 95.19 83 ILE A N 1
ATOM 650 C CA . ILE A 1 83 ? 1.797 -6.470 6.172 1.00 95.19 83 ILE A CA 1
ATOM 651 C C . ILE A 1 83 ? 2.738 -7.633 5.834 1.00 95.19 83 ILE A C 1
ATOM 653 O O . ILE A 1 83 ? 3.417 -7.586 4.814 1.00 95.19 83 ILE A O 1
ATOM 657 N N . ILE A 1 84 ? 2.755 -8.699 6.640 1.00 97.00 84 ILE A N 1
ATOM 658 C CA . ILE A 1 84 ? 3.545 -9.903 6.331 1.00 97.00 84 ILE A CA 1
ATOM 659 C C . ILE A 1 84 ? 3.097 -10.505 4.992 1.00 97.00 84 ILE A C 1
ATOM 661 O O . ILE A 1 84 ? 3.935 -10.823 4.151 1.00 97.00 84 ILE A O 1
ATOM 665 N N . LEU A 1 85 ? 1.782 -10.605 4.770 1.00 97.19 85 LEU A N 1
ATOM 666 C CA . LEU A 1 85 ? 1.205 -11.099 3.524 1.00 97.19 85 LEU A CA 1
ATOM 667 C C . LEU A 1 85 ? 1.662 -10.270 2.316 1.00 97.19 85 LEU A C 1
ATOM 669 O O . LEU A 1 85 ? 1.997 -10.862 1.298 1.00 97.19 85 LEU A O 1
ATOM 673 N N . LEU A 1 86 ? 1.734 -8.937 2.426 1.00 96.75 86 LEU A N 1
ATOM 674 C CA . LEU A 1 86 ? 2.219 -8.073 1.343 1.00 96.75 86 LEU A CA 1
ATOM 675 C C . LEU A 1 86 ? 3.622 -8.482 0.885 1.00 96.75 86 LEU A C 1
ATOM 677 O O . LEU A 1 86 ? 3.829 -8.720 -0.301 1.00 96.75 86 LEU A O 1
ATOM 681 N N . PHE A 1 87 ? 4.572 -8.604 1.813 1.00 95.75 87 PHE A N 1
ATOM 682 C CA . PHE A 1 87 ? 5.953 -8.950 1.467 1.00 95.75 87 PHE A CA 1
ATOM 683 C C . PHE A 1 87 ? 6.077 -10.363 0.896 1.00 95.75 87 PHE A C 1
ATOM 685 O O . PHE A 1 87 ? 6.809 -10.569 -0.070 1.00 95.75 87 PHE A O 1
ATOM 692 N N . VAL A 1 88 ? 5.323 -11.319 1.449 1.00 97.81 88 VAL A N 1
ATOM 693 C CA . VAL A 1 88 ? 5.243 -12.680 0.904 1.00 97.81 88 VAL A CA 1
ATOM 694 C C . VAL A 1 88 ? 4.732 -12.638 -0.539 1.00 97.81 88 VAL A C 1
ATOM 696 O O . VAL A 1 88 ? 5.376 -13.177 -1.434 1.00 97.81 88 VAL A O 1
ATOM 699 N N . LEU A 1 89 ? 3.623 -11.942 -0.796 1.00 97.94 89 LEU A N 1
ATOM 700 C CA . LEU A 1 89 ? 3.056 -11.815 -2.138 1.00 97.94 89 LEU A CA 1
ATOM 701 C C . LEU A 1 89 ? 4.008 -11.107 -3.105 1.00 97.94 89 LEU A C 1
ATOM 703 O O . LEU A 1 89 ? 4.159 -11.564 -4.231 1.00 97.94 89 LEU A O 1
ATOM 707 N N . MET A 1 90 ? 4.692 -10.040 -2.685 1.00 96.12 90 MET A N 1
ATOM 708 C CA . MET A 1 90 ? 5.678 -9.356 -3.528 1.00 96.12 90 MET A CA 1
ATOM 709 C C . MET A 1 90 ? 6.831 -10.285 -3.930 1.00 96.12 90 MET A C 1
ATOM 711 O O . MET A 1 90 ? 7.235 -10.282 -5.095 1.00 96.12 90 MET A O 1
ATOM 715 N N . ALA A 1 91 ? 7.324 -11.109 -3.001 1.00 95.81 91 ALA A N 1
ATOM 716 C CA . ALA A 1 91 ? 8.388 -12.071 -3.276 1.00 95.81 91 ALA A CA 1
ATOM 717 C C . ALA A 1 91 ? 7.964 -13.136 -4.301 1.00 95.81 91 ALA A C 1
ATOM 719 O O . ALA A 1 91 ? 8.766 -13.497 -5.154 1.00 95.81 91 ALA A O 1
ATOM 720 N N . PHE A 1 92 ? 6.712 -13.603 -4.260 1.00 97.06 92 PHE A N 1
ATOM 721 C CA . PHE A 1 92 ? 6.214 -14.621 -5.194 1.00 97.06 92 PHE A CA 1
ATOM 722 C C . PHE A 1 92 ? 5.723 -14.056 -6.533 1.00 97.06 92 PHE A C 1
ATOM 724 O O . PHE A 1 92 ? 5.927 -14.684 -7.567 1.00 97.06 92 PHE A O 1
ATOM 731 N N . LEU A 1 93 ? 5.070 -12.892 -6.531 1.00 97.19 93 LEU A N 1
ATOM 732 C CA . LEU A 1 93 ? 4.428 -12.326 -7.721 1.00 97.19 93 LEU A CA 1
ATOM 733 C C . LEU A 1 93 ? 5.364 -11.424 -8.529 1.00 97.19 93 LEU A C 1
ATOM 735 O O . LEU A 1 93 ? 5.294 -11.423 -9.751 1.00 97.19 93 LEU A O 1
ATOM 739 N N . GLY A 1 94 ? 6.219 -10.640 -7.865 1.00 95.38 94 GLY A N 1
ATOM 740 C CA . GLY A 1 94 ? 7.175 -9.743 -8.525 1.00 95.38 94 GLY A CA 1
ATOM 741 C C . GLY A 1 94 ? 8.601 -10.296 -8.552 1.00 95.38 94 GLY A C 1
ATOM 742 O O . GLY A 1 94 ? 9.303 -10.145 -9.549 1.00 95.38 94 GLY A O 1
ATOM 743 N N . GLY A 1 95 ? 9.014 -10.970 -7.473 1.00 95.12 95 GLY A N 1
ATOM 744 C CA . GLY A 1 95 ? 10.373 -11.484 -7.262 1.00 95.12 95 GLY A CA 1
ATOM 745 C C . GLY A 1 95 ? 10.981 -12.271 -8.433 1.00 95.12 95 GLY A C 1
ATOM 746 O O . GLY A 1 95 ? 12.091 -11.933 -8.847 1.00 95.12 95 GLY A O 1
ATOM 747 N N . PRO A 1 96 ? 10.281 -13.258 -9.028 1.00 96.56 96 PRO A N 1
ATOM 748 C CA . PRO A 1 96 ? 10.849 -14.091 -10.093 1.00 96.56 96 PRO A CA 1
ATOM 749 C C . PRO A 1 96 ? 11.277 -13.318 -11.348 1.00 96.56 96 PRO A C 1
ATOM 751 O O . PRO A 1 96 ? 12.094 -13.801 -12.124 1.00 96.56 96 PRO A O 1
ATOM 754 N N . PHE A 1 97 ? 10.740 -12.115 -11.560 1.00 96.88 97 PHE A N 1
ATOM 755 C CA . PHE A 1 97 ? 10.978 -11.327 -12.768 1.00 96.88 97 PHE A CA 1
ATOM 756 C C . PHE A 1 97 ? 12.197 -10.399 -12.674 1.00 96.88 97 PHE A C 1
ATOM 758 O O . PHE A 1 97 ? 12.585 -9.819 -13.692 1.00 96.88 97 PHE A O 1
ATOM 765 N N . PHE A 1 98 ? 12.819 -10.278 -11.492 1.00 93.62 98 PHE A N 1
ATOM 766 C CA . PHE A 1 98 ? 14.008 -9.442 -11.288 1.00 93.62 98 PHE A CA 1
ATOM 767 C C . PHE A 1 98 ? 15.245 -9.953 -12.030 1.00 93.62 98 PHE A C 1
ATOM 769 O O . PHE A 1 98 ? 15.985 -9.129 -12.556 1.00 93.62 98 PHE A O 1
ATOM 776 N N . ASP A 1 99 ? 15.434 -11.271 -12.138 1.00 93.56 99 ASP A N 1
ATOM 777 C CA . ASP A 1 99 ? 16.579 -11.868 -12.851 1.00 93.56 99 ASP A CA 1
ATOM 778 C C . ASP A 1 99 ? 16.588 -11.483 -14.341 1.00 93.56 99 ASP A C 1
ATOM 780 O O . ASP A 1 99 ? 17.605 -11.114 -14.919 1.00 93.56 99 ASP A O 1
ATOM 784 N N . THR A 1 100 ? 15.401 -11.460 -14.951 1.00 95.25 100 THR A N 1
ATOM 785 C CA . THR A 1 100 ? 15.218 -11.071 -16.360 1.00 95.25 100 THR A CA 1
ATOM 786 C C . THR A 1 100 ? 15.050 -9.564 -16.580 1.00 95.25 100 THR A C 1
ATOM 788 O O . THR A 1 100 ? 14.791 -9.140 -17.705 1.00 95.25 100 THR A O 1
ATOM 791 N N . GLU A 1 101 ? 15.116 -8.752 -15.518 1.00 94.44 101 GLU A N 1
ATOM 792 C CA . GLU A 1 101 ? 14.776 -7.322 -15.539 1.00 94.44 101 GLU A CA 1
ATOM 793 C C . GLU A 1 101 ? 13.429 -7.015 -16.230 1.00 94.44 101 GLU A C 1
ATOM 795 O O . GLU A 1 101 ? 13.262 -5.983 -16.891 1.00 94.44 101 GLU A O 1
ATOM 800 N N . ASN A 1 102 ? 12.436 -7.901 -16.108 1.00 96.56 102 ASN A N 1
ATOM 801 C CA . ASN A 1 102 ? 11.123 -7.671 -16.704 1.00 96.56 102 ASN A CA 1
ATOM 802 C C . ASN A 1 102 ? 10.310 -6.719 -15.817 1.00 96.56 102 ASN A C 1
ATOM 804 O O . ASN A 1 102 ? 9.404 -7.121 -15.084 1.00 96.56 102 ASN A O 1
ATOM 808 N N . TRP A 1 103 ? 10.642 -5.429 -15.901 1.00 95.31 103 TRP A N 1
ATOM 809 C CA . TRP A 1 103 ? 10.076 -4.367 -15.067 1.00 95.31 103 TRP A CA 1
ATOM 810 C C . TRP A 1 103 ? 8.549 -4.295 -15.139 1.00 95.31 103 TRP A C 1
ATOM 812 O O . TRP A 1 103 ? 7.901 -4.009 -14.137 1.00 95.31 103 TRP A O 1
ATOM 822 N N . ARG A 1 104 ? 7.950 -4.624 -16.293 1.00 95.88 104 ARG A N 1
ATOM 823 C CA . ARG A 1 104 ? 6.486 -4.687 -16.439 1.00 95.88 104 ARG A CA 1
ATOM 824 C C . ARG A 1 104 ? 5.880 -5.726 -15.503 1.00 95.88 104 ARG A C 1
ATOM 826 O O . ARG A 1 104 ? 4.927 -5.416 -14.795 1.00 95.88 104 ARG A O 1
ATOM 833 N N . MET A 1 105 ? 6.435 -6.936 -15.492 1.00 97.38 105 MET A N 1
ATOM 834 C CA . MET A 1 105 ? 5.944 -8.022 -14.643 1.00 97.38 105 MET A CA 1
ATOM 835 C C . MET A 1 105 ? 6.264 -7.791 -13.166 1.00 97.38 105 MET A C 1
ATOM 837 O O . MET A 1 105 ? 5.424 -8.084 -12.321 1.00 97.38 105 MET A O 1
ATOM 841 N N . ILE A 1 106 ? 7.416 -7.190 -12.853 1.00 97.00 106 ILE A N 1
ATOM 842 C CA . ILE A 1 106 ? 7.765 -6.792 -11.480 1.00 97.00 106 ILE A CA 1
ATOM 843 C C . ILE A 1 106 ? 6.709 -5.836 -10.912 1.00 97.00 106 ILE A C 1
ATOM 845 O O . ILE A 1 106 ? 6.160 -6.092 -9.839 1.00 97.00 106 ILE A O 1
ATOM 849 N N . TRP A 1 107 ? 6.385 -4.758 -11.636 1.00 95.88 107 TRP A N 1
ATOM 850 C CA . TRP A 1 107 ? 5.399 -3.780 -11.169 1.00 95.88 107 TRP A CA 1
ATOM 851 C C . TRP A 1 107 ? 3.982 -4.331 -11.163 1.00 95.88 107 TRP A C 1
ATOM 853 O O . TRP A 1 107 ? 3.248 -4.074 -10.213 1.00 95.88 107 TRP A O 1
ATOM 863 N N . LEU A 1 108 ? 3.606 -5.138 -12.158 1.00 96.12 108 LEU A N 1
ATOM 864 C CA . LEU A 1 108 ? 2.317 -5.825 -12.153 1.00 96.12 108 LEU A CA 1
ATOM 865 C C . LEU A 1 108 ? 2.180 -6.737 -10.924 1.00 96.12 108 LEU A C 1
ATOM 867 O O . LEU A 1 108 ? 1.156 -6.705 -10.247 1.00 96.12 108 LEU A O 1
ATOM 871 N N . GLY A 1 109 ? 3.228 -7.496 -10.596 1.00 97.19 109 GLY A N 1
ATOM 872 C CA . GLY A 1 109 ? 3.279 -8.339 -9.405 1.00 97.19 109 GLY A CA 1
ATOM 873 C C . GLY A 1 109 ? 3.186 -7.535 -8.107 1.00 97.19 109 GLY A C 1
ATOM 874 O O . GLY A 1 109 ? 2.438 -7.912 -7.208 1.00 97.19 109 GLY A O 1
ATOM 875 N N . ALA A 1 110 ? 3.884 -6.398 -8.014 1.00 95.94 110 ALA A N 1
ATOM 876 C CA . ALA A 1 110 ? 3.820 -5.510 -6.852 1.00 95.94 110 ALA A CA 1
ATOM 877 C C . ALA A 1 110 ? 2.431 -4.866 -6.670 1.00 95.94 110 ALA A C 1
ATOM 879 O O . ALA A 1 110 ? 1.917 -4.806 -5.549 1.00 95.94 110 ALA A O 1
ATOM 880 N N . LEU A 1 111 ? 1.797 -4.419 -7.760 1.00 95.50 111 LEU A N 1
ATOM 881 C CA . LEU A 1 111 ? 0.442 -3.859 -7.741 1.00 95.50 111 LEU A CA 1
ATOM 882 C C . LEU A 1 111 ? -0.592 -4.924 -7.360 1.00 95.50 111 LEU A C 1
ATOM 884 O O . LEU A 1 111 ? -1.422 -4.678 -6.488 1.00 95.50 111 LEU A O 1
ATOM 888 N N . LEU A 1 112 ? -0.489 -6.134 -7.920 1.00 97.31 112 LEU A N 1
ATOM 889 C CA . LEU A 1 112 ? -1.359 -7.255 -7.560 1.00 97.31 112 LEU A CA 1
ATOM 890 C C . LEU A 1 112 ? -1.184 -7.667 -6.091 1.00 97.31 112 LEU A C 1
ATOM 892 O O . LEU A 1 112 ? -2.170 -7.869 -5.384 1.00 97.31 112 LEU A O 1
ATOM 896 N N . ALA A 1 113 ? 0.058 -7.744 -5.605 1.00 97.75 113 ALA A N 1
ATOM 897 C CA . ALA A 1 113 ? 0.342 -7.999 -4.195 1.00 97.75 113 ALA A CA 1
ATOM 898 C C . ALA A 1 113 ? -0.304 -6.939 -3.288 1.00 97.75 113 ALA A C 1
ATOM 900 O O . ALA A 1 113 ? -0.884 -7.282 -2.258 1.00 97.75 113 ALA A O 1
ATOM 901 N N . THR A 1 114 ? -0.252 -5.667 -3.696 1.00 95.75 114 THR A N 1
ATOM 902 C CA . THR A 1 114 ? -0.868 -4.543 -2.975 1.00 95.75 114 THR A CA 1
ATOM 903 C C . THR A 1 114 ? -2.396 -4.650 -2.951 1.00 95.75 114 THR A C 1
ATOM 905 O O . THR A 1 114 ? -2.995 -4.519 -1.884 1.00 95.75 114 THR A O 1
ATOM 908 N N . ALA A 1 115 ? -3.026 -4.962 -4.087 1.00 96.25 115 ALA A N 1
ATOM 909 C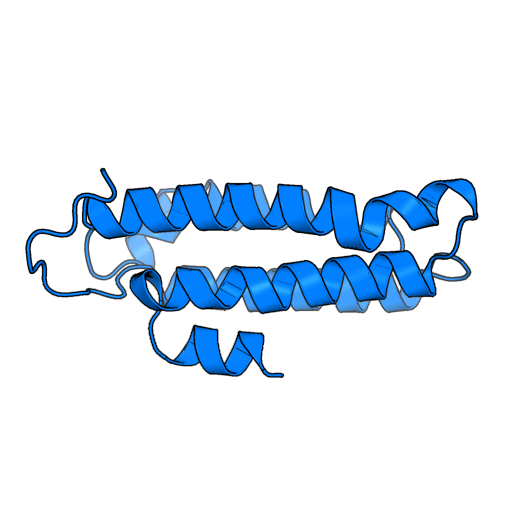 CA . ALA A 1 115 ? -4.472 -5.158 -4.183 1.00 96.25 115 ALA A CA 1
ATOM 910 C C . ALA A 1 115 ? -4.954 -6.303 -3.272 1.00 96.25 115 ALA A C 1
ATOM 912 O O . ALA A 1 115 ? -5.871 -6.133 -2.466 1.00 96.25 115 ALA A O 1
ATOM 913 N N . LEU A 1 116 ? -4.272 -7.453 -3.317 1.00 97.44 116 LEU A N 1
ATOM 914 C CA . LEU A 1 116 ? -4.587 -8.612 -2.476 1.00 97.44 116 LEU A CA 1
ATOM 915 C C . LEU A 1 116 ? -4.399 -8.323 -0.980 1.00 97.44 116 LEU A C 1
ATOM 917 O O . LEU A 1 116 ? -5.198 -8.743 -0.139 1.00 97.44 116 LEU A O 1
ATOM 921 N N . HIS A 1 117 ? -3.358 -7.566 -0.645 1.00 95.25 117 HIS A N 1
ATOM 922 C CA . HIS A 1 117 ? -3.061 -7.123 0.710 1.00 95.25 117 HIS A CA 1
ATOM 923 C C . HIS A 1 117 ? -4.157 -6.228 1.322 1.00 95.25 117 HIS A C 1
ATOM 925 O O . HIS A 1 117 ? -4.326 -6.215 2.548 1.00 95.25 117 HIS A O 1
ATOM 931 N N . PHE A 1 118 ? -4.948 -5.520 0.510 1.00 96.31 118 PHE A N 1
ATOM 932 C CA . PHE A 1 118 ? -6.045 -4.699 1.018 1.00 96.31 118 PHE A CA 1
ATOM 933 C C . PHE A 1 118 ? -7.235 -5.513 1.541 1.00 96.31 118 PHE A C 1
ATOM 935 O O . PHE A 1 118 ? -7.905 -5.054 2.469 1.00 96.31 118 PHE A O 1
ATOM 942 N N . PHE A 1 119 ? -7.481 -6.737 1.056 1.00 96.56 119 PHE A N 1
ATOM 943 C CA . PHE A 1 119 ? -8.642 -7.517 1.512 1.00 96.56 119 PHE A CA 1
ATOM 944 C C . PHE A 1 119 ? -8.625 -7.799 3.021 1.00 96.56 119 PHE A C 1
ATOM 946 O O . PHE A 1 119 ? -9.614 -7.475 3.681 1.00 96.56 119 PHE A O 1
ATOM 953 N N . PRO A 1 120 ? -7.534 -8.301 3.635 1.00 95.31 120 PRO A N 1
ATOM 954 C CA . PRO A 1 120 ? -7.486 -8.446 5.090 1.00 95.31 120 PRO A CA 1
ATOM 955 C C . PRO A 1 120 ? -7.608 -7.107 5.835 1.00 95.31 120 PRO A C 1
ATOM 957 O O . PRO A 1 120 ? -8.164 -7.049 6.932 1.00 95.31 120 PRO A O 1
ATOM 960 N N . PHE A 1 121 ? -7.159 -5.999 5.235 1.00 95.50 121 PHE A N 1
ATOM 961 C CA . PHE A 1 121 ? -7.313 -4.667 5.820 1.00 95.50 121 PHE A CA 1
ATOM 962 C C . PHE A 1 121 ? -8.763 -4.168 5.884 1.00 95.50 121 PHE A C 1
ATOM 964 O O . PHE A 1 121 ? -9.033 -3.203 6.608 1.00 95.50 121 PHE A O 1
ATOM 971 N N . TYR A 1 122 ? -9.720 -4.856 5.251 1.00 95.69 122 TYR A N 1
ATOM 972 C CA . TYR A 1 122 ? -11.154 -4.645 5.471 1.00 95.69 122 TYR A CA 1
ATOM 973 C C . TYR A 1 122 ? -11.515 -4.591 6.962 1.00 95.69 122 TYR A C 1
ATOM 975 O O . TYR A 1 122 ? -12.245 -3.699 7.394 1.00 95.69 122 TYR A O 1
ATOM 983 N N . PHE A 1 123 ?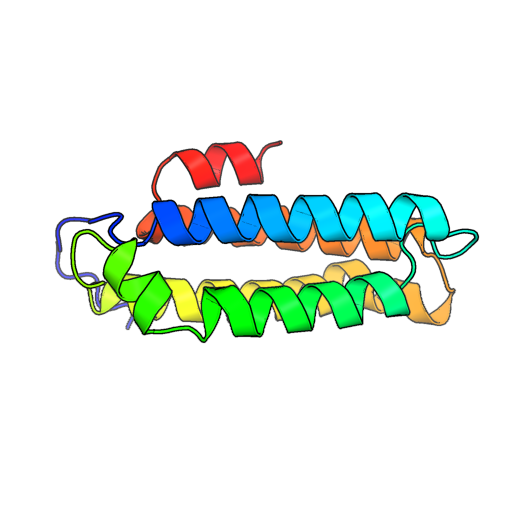 -10.944 -5.480 7.777 1.00 94.25 123 PHE A N 1
ATOM 984 C CA . PHE A 1 123 ? -11.229 -5.535 9.213 1.00 94.25 123 PHE A CA 1
ATOM 985 C C . PHE A 1 123 ? -10.653 -4.343 10.006 1.00 94.25 123 PHE A C 1
ATOM 987 O O . PHE A 1 123 ? -11.046 -4.113 11.148 1.00 94.25 123 PHE A O 1
ATOM 994 N N . VAL A 1 124 ? -9.745 -3.560 9.413 1.00 94.69 124 VAL A N 1
ATOM 995 C CA . VAL A 1 124 ? -9.035 -2.444 10.070 1.00 94.69 124 VAL A CA 1
ATOM 996 C C . VAL A 1 124 ? -9.481 -1.076 9.544 1.00 94.69 124 VAL A C 1
ATOM 998 O O . VAL A 1 124 ? -9.536 -0.110 10.305 1.00 94.69 124 VAL A O 1
ATOM 1001 N N . HIS A 1 125 ? -9.833 -0.974 8.260 1.00 95.12 125 HIS A N 1
ATOM 1002 C CA . HIS A 1 125 ? -10.186 0.296 7.607 1.00 95.12 125 HIS A CA 1
ATOM 1003 C C . HIS A 1 125 ? -11.562 0.283 6.912 1.00 95.12 125 HIS A C 1
ATOM 1005 O O . HIS A 1 125 ? -12.026 1.317 6.413 1.00 95.12 125 HIS A O 1
ATOM 1011 N N . GLY A 1 126 ? -12.253 -0.858 6.926 1.00 94.00 126 GLY A N 1
ATOM 1012 C CA . GLY A 1 126 ? -13.624 -1.019 6.452 1.00 94.00 126 GLY A CA 1
ATOM 1013 C C . GLY A 1 126 ? -13.747 -1.208 4.940 1.00 94.00 126 GLY A C 1
ATOM 1014 O O . GLY A 1 126 ? -12.780 -1.483 4.231 1.00 94.00 126 GLY A O 1
ATOM 1015 N N . LYS A 1 127 ? -14.975 -1.032 4.434 1.00 94.62 127 LYS A N 1
ATOM 1016 C CA . LYS A 1 127 ? -15.389 -1.354 3.052 1.00 94.62 127 LYS A CA 1
ATOM 1017 C C . LYS A 1 127 ? -14.540 -0.716 1.946 1.00 94.62 127 LYS A C 1
ATOM 1019 O O . LYS A 1 127 ? -14.429 -1.294 0.873 1.00 94.62 127 LYS A O 1
ATOM 1024 N N . SER A 1 128 ? -13.920 0.440 2.195 1.00 94.00 128 SER A N 1
ATOM 1025 C CA . SER A 1 128 ? -13.055 1.096 1.203 1.00 94.00 128 SER A CA 1
ATOM 1026 C C . SER A 1 128 ? -11.854 0.238 0.803 1.00 94.00 128 SER A C 1
ATOM 1028 O O . SER A 1 128 ? -11.386 0.366 -0.316 1.00 94.00 128 SER A O 1
ATOM 1030 N N . MET A 1 129 ? -11.380 -0.655 1.676 1.00 96.50 129 MET A N 1
ATOM 1031 C CA . MET A 1 129 ? -10.271 -1.552 1.336 1.00 96.50 129 MET A CA 1
ATOM 1032 C C . MET A 1 129 ? -10.670 -2.618 0.314 1.00 96.50 129 MET A C 1
ATOM 1034 O O . MET A 1 129 ? -9.850 -3.000 -0.507 1.00 96.50 129 MET A O 1
ATOM 1038 N N . ILE A 1 130 ? -11.934 -3.058 0.321 1.00 96.06 130 ILE A N 1
ATOM 1039 C CA . ILE A 1 130 ? -12.446 -3.985 -0.697 1.00 96.06 130 ILE A CA 1
ATOM 1040 C C . ILE A 1 130 ? -12.451 -3.289 -2.058 1.00 96.06 130 ILE A C 1
ATOM 1042 O O . ILE A 1 130 ? -11.983 -3.861 -3.031 1.00 96.06 130 ILE A O 1
ATOM 1046 N N . LEU A 1 131 ? -12.932 -2.041 -2.112 1.00 94.62 131 LEU A N 1
ATOM 1047 C CA . LEU A 1 131 ? -12.933 -1.257 -3.347 1.00 94.62 131 LEU A CA 1
ATOM 1048 C C . LEU A 1 131 ? -11.510 -1.077 -3.895 1.00 94.62 131 LEU A C 1
ATOM 1050 O O . LEU A 1 131 ? -11.279 -1.336 -5.068 1.00 94.62 131 LEU A O 1
ATOM 1054 N N . LEU A 1 132 ? -10.561 -0.696 -3.034 1.00 94.25 132 LEU A N 1
ATOM 1055 C CA . LEU A 1 132 ? -9.152 -0.549 -3.413 1.00 94.25 132 LEU A CA 1
ATOM 1056 C C . LEU A 1 132 ? -8.484 -1.868 -3.820 1.00 94.25 132 LEU A C 1
ATOM 1058 O O . LEU A 1 132 ? -7.506 -1.835 -4.546 1.00 94.25 132 LEU A O 1
ATOM 1062 N N . GLY A 1 133 ? -8.957 -3.013 -3.324 1.00 93.81 133 GLY A N 1
ATOM 1063 C CA . GLY A 1 133 ? -8.442 -4.322 -3.731 1.00 93.81 133 GLY A CA 1
ATOM 1064 C C . GLY A 1 133 ? -8.993 -4.815 -5.073 1.00 93.81 133 GLY A C 1
ATOM 1065 O O . GLY A 1 133 ? -8.453 -5.765 -5.630 1.00 93.81 133 GLY A O 1
ATOM 1066 N N . ILE A 1 134 ? -10.079 -4.212 -5.569 1.00 93.94 134 ILE A N 1
ATOM 1067 C CA . ILE A 1 134 ? -10.716 -4.568 -6.848 1.00 93.94 134 ILE A CA 1
ATOM 1068 C C . ILE A 1 134 ? -10.262 -3.638 -7.983 1.00 93.94 134 ILE A C 1
ATOM 1070 O O . ILE A 1 134 ? -10.161 -4.094 -9.120 1.00 93.94 134 ILE A O 1
ATOM 1074 N N . MET A 1 135 ? -10.053 -2.352 -7.682 1.00 83.50 135 MET A N 1
ATOM 1075 C CA . MET A 1 135 ? -9.575 -1.332 -8.628 1.00 83.50 135 MET A CA 1
ATOM 1076 C C . MET A 1 135 ? -8.065 -1.410 -8.838 1.00 83.50 135 MET A C 1
ATOM 1078 O O . MET A 1 135 ? -7.646 -1.174 -9.991 1.00 83.50 135 MET A O 1
#

Secondary structure (DSSP, 8-state):
----SSPPP--TTHHHHHHHHHHHHHHHHHHHHT-GGGSS-HHHHHHHHHHHIIIIIS-HHHHHHH-SSPPPHHHHHHHHHHHHHHHHHHHHHTGGGTTTT-HHHHHHHHHHHHHHHHHHHHHHH-THHHHHHH-